Protein AF-A0A3B0JAK3-F1 (afdb_monomer_lite)

Foldseek 3Di:
DDDDDDPDPDPPPPPVVPPPPPPPPVDDDPVVVVVVCVVCVVVVVVVVVVVVVVVVVVVVPDDDDDDDDDDDDQDDCVRCVVVVVVCVVVVVVVNDDPDDSVNVSVVVVVCVPDPVNVVVVLVPDPVNVVVVVVVVVVVVVVVD

Sequence (144 aa):
MTNRPLLNTTTELDPSFYSANTKQDDEIDLFELISILYQSKLLIAIFVAVLSATAFCWSLFLPEKWASKAMIVQPTAQETFKLNEFLSQLRVMDVETNIDAEQVYVKFLDAYRSQLLQENFLKSSDYFQQLVKSTESLSLEREQ

pLDDT: mean 75.83, std 13.39, range [40.72, 96.69]

Radius of gyration: 39.58 Å; chains: 1; bounding box: 105×62×86 Å

Structure (mmCIF, N/CA/C/O backbone):
data_AF-A0A3B0JAK3-F1
#
_entry.id   AF-A0A3B0JAK3-F1
#
loop_
_atom_site.group_PDB
_atom_site.id
_atom_site.type_symbol
_atom_site.label_atom_id
_atom_site.label_alt_id
_atom_site.label_comp_id
_atom_site.label_asym_id
_atom_site.label_entity_id
_atom_site.label_seq_id
_atom_site.pdbx_PDB_ins_code
_atom_site.Cartn_x
_atom_site.Cartn_y
_atom_site.Cartn_z
_atom_site.occupancy
_atom_site.B_iso_or_equiv
_atom_site.auth_seq_id
_atom_site.auth_comp_id
_atom_site.auth_asym_id
_atom_site.auth_atom_id
_atom_site.pdbx_PDB_model_num
ATOM 1 N N . MET A 1 1 ? -79.410 -0.191 46.696 1.00 40.72 1 MET A N 1
ATOM 2 C CA . MET A 1 1 ? -79.028 -0.716 45.365 1.00 40.72 1 MET A CA 1
ATOM 3 C C . MET A 1 1 ? -79.515 0.314 44.355 1.00 40.72 1 MET A C 1
ATOM 5 O O . MET A 1 1 ? -80.707 0.540 44.324 1.00 40.72 1 MET A O 1
ATOM 9 N N . THR A 1 2 ? -78.734 1.086 43.610 1.00 47.25 2 THR A N 1
ATOM 10 C CA . THR A 1 2 ? -77.312 1.060 43.268 1.00 47.25 2 THR A CA 1
ATOM 11 C C . THR A 1 2 ? -77.000 2.477 42.776 1.00 47.25 2 THR A C 1
ATOM 13 O O . THR A 1 2 ? -77.698 2.976 41.898 1.00 47.25 2 THR A O 1
ATOM 16 N N . ASN A 1 3 ? -75.997 3.136 43.356 1.00 49.72 3 ASN A N 1
ATOM 17 C CA . ASN A 1 3 ? -75.505 4.424 42.871 1.00 49.72 3 ASN A CA 1
ATOM 18 C C . ASN A 1 3 ? -74.848 4.214 41.499 1.00 49.72 3 ASN A C 1
ATOM 20 O O . ASN A 1 3 ? -73.956 3.375 41.373 1.00 49.72 3 ASN A O 1
ATOM 24 N N . ARG A 1 4 ? -75.268 4.970 40.484 1.00 58.00 4 ARG A N 1
ATOM 25 C CA . ARG A 1 4 ? -74.512 5.138 39.238 1.00 58.00 4 ARG A CA 1
ATOM 26 C C . ARG A 1 4 ? -74.291 6.634 39.028 1.00 58.00 4 ARG A C 1
ATOM 28 O O . ARG A 1 4 ? -75.282 7.351 38.903 1.00 58.00 4 ARG A O 1
ATOM 35 N N . PRO A 1 5 ? -73.041 7.120 39.038 1.00 57.91 5 PRO A N 1
ATOM 36 C CA . PRO A 1 5 ? -72.773 8.519 38.761 1.00 57.91 5 PRO A CA 1
ATOM 37 C C . PRO A 1 5 ? -73.059 8.796 37.283 1.00 57.91 5 PRO A C 1
ATOM 39 O O . PRO A 1 5 ? -72.602 8.073 36.397 1.00 57.91 5 PRO A O 1
ATOM 42 N N . LEU A 1 6 ? -73.855 9.833 37.038 1.00 50.06 6 LEU A N 1
ATOM 43 C CA . LEU A 1 6 ? -74.052 10.410 35.718 1.00 50.06 6 LEU A CA 1
ATOM 44 C C . LEU A 1 6 ? -72.737 11.088 35.322 1.00 50.06 6 LEU A C 1
ATOM 46 O O . LEU A 1 6 ? -72.316 12.033 35.983 1.00 50.06 6 LEU A O 1
ATOM 50 N N . LEU A 1 7 ? -72.078 10.590 34.273 1.00 55.75 7 LEU A N 1
ATOM 51 C CA . LEU A 1 7 ? -70.969 11.302 33.643 1.00 55.75 7 LEU A CA 1
ATOM 52 C C . LEU A 1 7 ? -71.571 12.526 32.943 1.00 55.75 7 LEU A C 1
ATOM 54 O O . LEU A 1 7 ? -72.221 12.389 31.905 1.00 55.75 7 LEU A O 1
ATOM 58 N N . ASN A 1 8 ? -71.420 13.709 33.535 1.00 52.91 8 ASN A N 1
ATOM 59 C CA . ASN A 1 8 ? -71.754 14.951 32.860 1.00 52.91 8 ASN A CA 1
ATOM 60 C C . ASN A 1 8 ? -70.633 15.294 31.869 1.00 52.91 8 ASN A C 1
ATOM 62 O O . ASN A 1 8 ? -69.455 15.406 32.192 1.00 52.91 8 ASN A O 1
ATOM 66 N N . THR A 1 9 ? -71.027 15.422 30.613 1.00 55.69 9 THR A N 1
ATOM 67 C CA . THR A 1 9 ? -70.230 15.968 29.522 1.00 55.69 9 THR A CA 1
ATOM 68 C C . THR A 1 9 ? -69.937 17.440 29.786 1.00 55.69 9 THR A C 1
ATOM 70 O O . THR A 1 9 ? -70.817 18.252 29.536 1.00 55.69 9 THR A O 1
ATOM 73 N N . THR A 1 10 ? -68.736 17.737 30.287 1.00 54.62 10 THR A N 1
ATOM 74 C CA . THR A 1 10 ? -67.917 18.930 29.997 1.00 54.62 10 THR A CA 1
ATOM 75 C C . THR A 1 10 ? -66.518 18.642 30.552 1.00 54.62 10 THR A C 1
ATOM 77 O O . THR A 1 10 ? -66.172 19.043 31.658 1.00 54.62 10 THR A O 1
ATOM 80 N N . THR A 1 11 ? -65.706 17.887 29.813 1.00 53.69 11 THR A N 1
ATOM 81 C CA . THR A 1 11 ? -64.255 17.919 30.023 1.00 53.69 11 THR A CA 1
ATOM 82 C C . THR A 1 11 ? -63.756 19.111 29.224 1.00 53.69 11 THR A C 1
ATOM 84 O O . THR A 1 11 ? -63.367 18.973 28.067 1.00 53.69 11 THR A O 1
ATOM 87 N N . GLU A 1 12 ? -63.868 20.306 29.809 1.00 53.22 12 GLU A N 1
ATOM 88 C CA . GLU A 1 12 ? -63.036 21.421 29.374 1.00 53.22 12 GLU A CA 1
ATOM 89 C C . GLU A 1 12 ? -61.589 20.959 29.541 1.00 53.22 12 GLU A C 1
ATOM 91 O O . GLU A 1 12 ? -61.110 20.746 30.655 1.00 53.22 12 GLU A O 1
ATOM 96 N N . LEU A 1 13 ? -60.923 20.697 28.414 1.00 59.69 13 LEU A N 1
ATOM 97 C CA . LEU A 1 13 ? -59.477 20.578 28.398 1.00 59.69 13 LEU A CA 1
ATOM 98 C C . LEU A 1 13 ? -58.942 21.944 28.802 1.00 59.69 13 LEU A C 1
ATOM 100 O O . LEU A 1 13 ? -59.012 22.887 28.018 1.00 59.69 13 LEU A O 1
ATOM 104 N N . ASP A 1 14 ? -58.453 22.030 30.031 1.00 54.31 14 ASP A N 1
ATOM 105 C CA . ASP A 1 14 ? -57.791 23.211 30.555 1.00 54.31 14 ASP A CA 1
ATOM 106 C C . ASP A 1 14 ? -56.603 23.567 29.631 1.00 54.31 14 ASP A C 1
ATOM 108 O O . ASP A 1 14 ? -55.629 22.805 29.551 1.00 54.31 14 ASP A O 1
ATOM 112 N N . PRO A 1 15 ? -56.668 24.685 28.881 1.00 55.66 15 PRO A N 1
ATOM 113 C CA . PRO A 1 15 ? -55.632 25.061 27.923 1.00 55.66 15 PRO A CA 1
ATOM 114 C C . PRO A 1 15 ? -54.336 25.509 28.617 1.00 55.66 15 PRO A C 1
ATOM 116 O O . PRO A 1 15 ? -53.328 25.744 27.946 1.00 55.66 15 PRO A O 1
ATOM 119 N N . SER A 1 16 ? -54.320 25.596 29.953 1.00 55.88 16 SER A N 1
ATOM 120 C CA . SER A 1 16 ? -53.130 25.962 30.725 1.00 55.88 16 SER A CA 1
ATOM 121 C C . SER A 1 16 ? -52.007 24.920 30.666 1.00 55.88 16 SER A C 1
ATOM 123 O O . SER A 1 16 ? -50.851 25.277 30.889 1.00 55.88 16 SER A O 1
ATOM 125 N N . PHE A 1 17 ? -52.290 23.672 30.270 1.00 52.16 17 PHE A N 1
ATOM 126 C CA . PHE A 1 17 ? -51.256 22.635 30.147 1.00 52.16 17 PHE A CA 1
ATOM 127 C C . PHE A 1 17 ? -50.284 22.837 28.970 1.00 52.16 17 PHE A C 1
ATOM 129 O O . PHE A 1 17 ? -49.209 22.241 28.985 1.00 52.16 17 PHE A O 1
ATOM 136 N N . TYR A 1 18 ? -50.605 23.692 27.987 1.00 52.19 18 TYR A N 1
ATOM 137 C CA . TYR A 1 18 ? -49.680 24.048 26.893 1.00 52.19 18 TYR A CA 1
ATOM 138 C C . TYR A 1 18 ? -49.039 25.428 27.040 1.00 52.19 18 TYR A C 1
ATOM 140 O O . TYR A 1 18 ? -48.188 25.791 26.230 1.00 52.19 18 TYR A O 1
ATOM 148 N N . SER A 1 19 ? -49.363 26.179 28.094 1.00 47.09 19 SER A N 1
ATOM 149 C CA . SER A 1 19 ? -48.634 27.405 28.413 1.00 47.09 19 SER A CA 1
ATOM 150 C C . SER A 1 19 ? -47.364 27.064 29.195 1.00 47.09 19 SER A C 1
ATOM 152 O O . SER A 1 19 ? -47.166 27.503 30.331 1.00 47.09 19 SER A O 1
ATOM 154 N N . ALA A 1 20 ? -46.466 26.303 28.561 1.00 51.38 20 ALA A N 1
ATOM 155 C CA . ALA A 1 20 ? -45.053 26.469 28.852 1.00 51.38 20 ALA A CA 1
ATOM 156 C C . ALA A 1 20 ? -44.773 27.963 28.667 1.00 51.38 20 ALA A C 1
ATOM 158 O O . ALA A 1 20 ? -45.090 28.524 2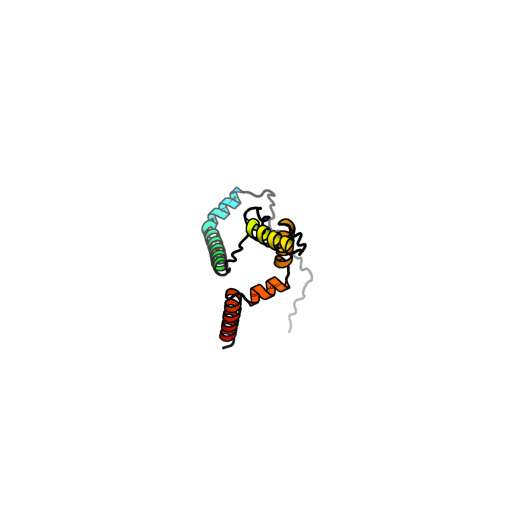7.622 1.00 51.38 20 ALA A O 1
ATOM 159 N N . ASN A 1 21 ? -44.286 28.618 29.720 1.00 52.44 21 ASN A N 1
ATOM 160 C CA . ASN A 1 21 ? -43.857 30.008 29.689 1.00 52.44 21 ASN A CA 1
ATOM 161 C C . ASN A 1 21 ? -42.753 30.147 28.630 1.00 52.44 21 ASN A C 1
ATOM 163 O O . ASN A 1 21 ? -41.568 30.074 28.936 1.00 52.44 21 ASN A O 1
ATOM 167 N N . THR A 1 22 ? -43.134 30.336 27.374 1.00 54.88 22 THR A N 1
ATOM 168 C CA . THR A 1 22 ? -42.244 30.777 26.314 1.00 54.88 22 THR A CA 1
ATOM 169 C C . THR A 1 22 ? -42.222 32.295 26.383 1.00 54.88 22 THR A C 1
ATOM 171 O O . THR A 1 22 ? -42.768 32.990 25.528 1.00 54.88 22 THR A O 1
ATOM 174 N N . LYS A 1 23 ? -41.595 32.827 27.439 1.00 53.78 23 LYS A N 1
ATOM 175 C CA . LYS A 1 23 ? -40.896 34.100 27.280 1.00 53.78 23 LYS A CA 1
ATOM 176 C C . LYS A 1 23 ? -39.719 33.793 26.363 1.00 53.78 23 LYS A C 1
ATOM 178 O O . LYS A 1 23 ? -38.671 33.348 26.811 1.00 53.78 23 LYS A O 1
ATOM 183 N N . GLN A 1 24 ? -39.981 33.889 25.066 1.00 59.00 24 GLN A N 1
ATOM 184 C CA . GLN A 1 24 ? -38.952 33.925 24.044 1.00 59.00 24 GLN A CA 1
ATOM 185 C C . GLN A 1 24 ? -38.285 35.291 24.157 1.00 59.00 24 GLN A C 1
ATOM 187 O O . GLN A 1 24 ? -38.708 36.253 23.520 1.00 59.00 24 GLN A O 1
ATOM 192 N N . ASP A 1 25 ? -37.273 35.367 25.013 1.00 59.66 25 ASP A N 1
ATOM 193 C CA . ASP A 1 25 ? -36.144 36.238 24.737 1.00 59.66 25 ASP A CA 1
ATOM 194 C C . ASP A 1 25 ? -35.440 35.588 23.535 1.00 59.66 25 ASP A C 1
ATOM 196 O O . ASP A 1 25 ? -34.787 34.555 23.650 1.00 59.66 25 ASP A O 1
ATOM 200 N N . ASP A 1 26 ? -35.718 36.115 22.341 1.00 65.50 26 ASP A N 1
ATOM 201 C CA . ASP A 1 26 ? -35.329 35.569 21.027 1.00 65.50 26 ASP A CA 1
ATOM 202 C C . ASP A 1 26 ? -33.819 35.742 20.730 1.00 65.50 26 ASP A C 1
ATOM 204 O O . ASP A 1 26 ? -33.360 35.598 19.597 1.00 65.50 26 ASP A O 1
ATOM 208 N N . GLU A 1 27 ? -33.030 36.063 21.758 1.00 75.31 27 GLU A N 1
ATOM 209 C CA . GLU A 1 27 ? -31.583 36.228 21.705 1.00 75.31 27 GLU A CA 1
ATOM 210 C C . GLU A 1 27 ? -30.916 35.148 22.566 1.00 75.31 27 GLU A C 1
ATOM 212 O O . GLU A 1 27 ? -31.221 34.970 23.743 1.00 75.31 27 GLU A O 1
ATOM 217 N N . ILE A 1 28 ? -29.983 34.404 21.970 1.00 74.25 28 ILE A N 1
ATOM 218 C CA . ILE A 1 28 ? -29.144 33.445 22.696 1.00 74.25 28 ILE A CA 1
ATOM 219 C C . ILE A 1 28 ? -28.149 34.225 23.566 1.00 74.25 28 ILE A C 1
ATOM 221 O O . ILE A 1 28 ? -27.229 34.859 23.042 1.00 74.25 28 ILE A O 1
ATOM 225 N N . ASP A 1 29 ? -28.296 34.145 24.891 1.00 81.50 29 ASP A N 1
ATOM 226 C CA . ASP A 1 29 ? -27.314 34.690 25.832 1.00 81.50 29 ASP A CA 1
ATOM 227 C C . ASP A 1 29 ? -26.081 33.769 25.916 1.00 81.50 29 ASP A C 1
ATOM 229 O O . ASP A 1 29 ? -26.089 32.671 26.485 1.00 81.50 29 ASP A O 1
ATOM 233 N N . LEU A 1 30 ? -24.980 34.230 25.318 1.00 85.25 30 LEU A N 1
ATOM 234 C CA . LEU A 1 30 ? -23.708 33.508 25.291 1.00 85.25 30 LEU A CA 1
ATOM 235 C C . LEU A 1 30 ? -23.080 33.372 26.684 1.00 85.25 30 LEU A C 1
ATOM 237 O O . LEU A 1 30 ? -22.368 32.399 26.942 1.00 85.25 30 LEU A O 1
ATOM 241 N N . PHE A 1 31 ? -23.315 34.328 27.583 1.00 84.44 31 PHE A N 1
ATOM 242 C CA . PHE A 1 31 ? -22.726 34.315 28.920 1.00 84.44 31 PHE A CA 1
ATOM 243 C C . PHE A 1 31 ? -23.415 33.288 29.818 1.00 84.44 31 PHE A C 1
ATOM 245 O O . PHE A 1 31 ? -22.740 32.574 30.568 1.00 84.44 31 PHE A O 1
ATOM 252 N N . GLU A 1 32 ? -24.736 33.161 29.691 1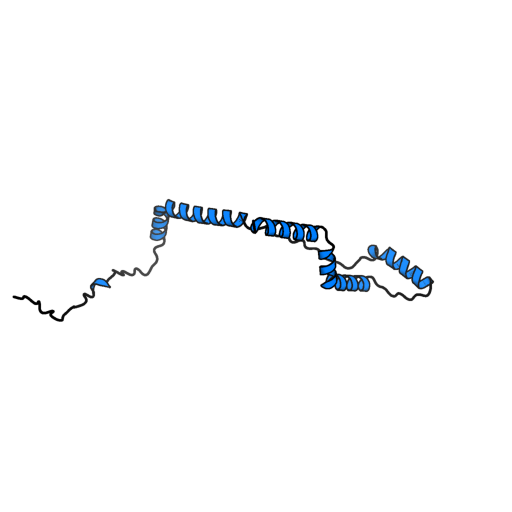.00 83.50 32 GLU A N 1
ATOM 253 C CA . GLU A 1 32 ? -25.508 32.114 30.358 1.00 83.50 32 GLU A CA 1
ATOM 254 C C . GLU A 1 32 ? -25.034 30.722 29.917 1.00 83.50 32 GLU A C 1
ATOM 256 O O . GLU A 1 32 ? -24.723 29.871 30.755 1.00 83.50 32 GLU A O 1
ATOM 261 N N . LEU A 1 33 ? -24.851 30.518 28.609 1.00 81.81 33 LEU A N 1
ATOM 262 C CA . LEU A 1 33 ? -24.339 29.258 28.071 1.00 81.81 33 LEU A CA 1
ATOM 263 C C . LEU A 1 33 ? -22.937 28.918 28.607 1.00 81.81 33 LEU A C 1
ATOM 265 O O . LEU A 1 33 ? -22.688 27.779 29.011 1.00 81.81 33 LEU A O 1
ATOM 269 N N . ILE A 1 34 ? -22.020 29.891 28.650 1.00 83.19 34 ILE A N 1
ATOM 270 C CA . ILE A 1 34 ? -20.667 29.699 29.202 1.00 83.19 34 ILE A CA 1
ATOM 271 C C . ILE A 1 34 ? -20.727 29.374 30.701 1.00 83.19 34 ILE A C 1
ATOM 273 O O . ILE A 1 34 ? -19.969 28.522 31.172 1.00 83.19 34 ILE A O 1
ATOM 277 N N . SER A 1 35 ? -21.635 30.002 31.450 1.00 81.81 35 SER A N 1
ATOM 278 C CA . SER A 1 35 ? -21.838 29.721 32.875 1.00 81.81 35 SER A CA 1
ATOM 279 C C . SER A 1 35 ? -22.315 28.280 33.101 1.00 81.81 35 SER A C 1
ATOM 281 O O . SER A 1 35 ? -21.741 27.553 33.918 1.00 81.81 35 SER A O 1
ATOM 283 N N . ILE A 1 36 ? -23.280 27.816 32.299 1.00 82.50 36 ILE A N 1
ATOM 284 C CA . ILE A 1 36 ? -23.781 26.431 32.318 1.00 82.50 36 ILE A CA 1
ATOM 285 C C . ILE A 1 36 ? -22.667 25.443 31.937 1.00 82.50 36 ILE A C 1
ATOM 287 O O . ILE A 1 36 ? -22.499 24.400 32.583 1.00 82.50 36 ILE A O 1
ATOM 291 N N . LEU A 1 37 ? -21.857 25.775 30.929 1.00 82.62 37 LEU A N 1
ATOM 292 C CA . LEU A 1 37 ? -20.702 24.977 30.513 1.00 82.62 37 LEU A CA 1
ATOM 293 C C . LEU A 1 37 ? -19.659 24.870 31.639 1.00 82.62 37 LEU A C 1
ATOM 295 O O . LEU A 1 37 ? -19.125 23.793 31.909 1.00 82.62 37 LEU A O 1
ATOM 299 N N . TYR A 1 38 ? -19.396 25.968 32.350 1.00 83.25 38 TYR A N 1
ATOM 300 C CA . TYR A 1 38 ? -18.447 25.993 33.462 1.00 83.25 38 TYR A CA 1
ATOM 301 C C . TYR A 1 38 ? -18.960 25.222 34.688 1.00 83.25 38 TYR A C 1
ATOM 303 O O . TYR A 1 38 ? -18.197 24.501 35.340 1.00 83.25 38 TYR A O 1
ATOM 311 N N . GLN A 1 39 ? -20.259 25.315 34.980 1.00 84.81 39 GLN A N 1
ATOM 312 C CA . GLN A 1 39 ? -20.906 24.564 36.057 1.00 84.81 39 GLN A CA 1
ATOM 313 C C . GLN A 1 39 ? -20.891 23.050 35.788 1.00 84.81 39 GLN A C 1
ATOM 315 O O . GLN A 1 39 ? -20.690 22.255 36.707 1.00 84.81 39 GLN A O 1
ATOM 320 N N . SER A 1 40 ? -21.032 22.646 34.523 1.00 85.00 40 SER A N 1
ATOM 321 C CA . SER A 1 40 ? -21.046 21.244 34.082 1.00 85.00 40 SER A CA 1
ATOM 322 C C . SER A 1 40 ? -19.681 20.710 33.615 1.00 85.00 40 SER A C 1
ATOM 324 O O . SER A 1 40 ? -19.608 19.626 33.030 1.00 85.00 40 SER A O 1
ATOM 326 N N . LYS A 1 41 ? -18.575 21.400 33.939 1.00 86.75 41 LYS A N 1
ATOM 327 C CA . LYS A 1 41 ? -17.201 21.054 33.512 1.00 86.75 41 LYS A CA 1
ATOM 328 C C . LYS A 1 41 ? -16.799 19.591 33.726 1.00 86.75 41 LYS A C 1
ATOM 330 O O . LYS A 1 41 ? -16.048 19.041 32.929 1.00 86.75 41 LYS A O 1
ATOM 335 N N . LEU A 1 42 ? -17.299 18.952 34.786 1.00 84.88 42 LEU A N 1
ATOM 336 C CA . LEU A 1 42 ? -17.008 17.550 35.102 1.00 84.88 42 LEU A CA 1
ATOM 337 C C . LEU A 1 42 ? -17.739 16.602 34.136 1.00 84.88 42 LEU A C 1
ATOM 339 O O . LEU A 1 42 ? -17.131 15.673 33.615 1.00 84.88 42 LEU A O 1
ATOM 343 N N . LEU A 1 43 ? -19.012 16.874 33.832 1.00 87.94 43 LEU A N 1
ATOM 344 C CA . LEU A 1 43 ? -19.799 16.097 32.869 1.00 87.94 43 LEU A CA 1
ATOM 345 C C . LEU A 1 43 ? -19.156 16.177 31.479 1.00 87.94 43 LEU A C 1
ATOM 347 O O . LEU A 1 43 ? -18.925 15.151 30.842 1.00 87.94 43 LEU A O 1
ATOM 351 N N . ILE A 1 44 ? -18.774 17.385 31.057 1.00 89.19 44 ILE A N 1
ATOM 352 C CA . ILE A 1 44 ? -18.078 17.612 29.785 1.00 89.19 44 ILE A CA 1
ATOM 353 C C . ILE A 1 44 ? -16.738 16.869 29.768 1.00 89.19 44 ILE A C 1
ATOM 355 O O . ILE A 1 44 ? -16.441 16.176 28.798 1.00 89.19 44 ILE A O 1
ATOM 359 N N . ALA A 1 45 ? -15.954 16.947 30.848 1.00 90.81 45 ALA A N 1
ATOM 360 C CA . ALA A 1 45 ? -14.684 16.233 30.952 1.00 90.81 45 ALA A CA 1
ATOM 361 C C . ALA A 1 45 ? -14.860 14.709 30.841 1.00 90.81 45 ALA A C 1
ATOM 363 O O . ALA A 1 45 ? -14.096 14.065 30.125 1.00 90.81 45 ALA A O 1
ATOM 364 N N . ILE A 1 46 ? -15.881 14.134 31.486 1.00 93.50 46 ILE A N 1
ATOM 365 C CA . ILE A 1 46 ? -16.195 12.702 31.372 1.00 93.50 46 ILE A CA 1
ATOM 366 C C . ILE A 1 46 ? -16.593 12.352 29.940 1.00 93.50 46 ILE A C 1
ATOM 368 O O . ILE A 1 46 ? -16.081 11.381 29.390 1.00 93.50 46 ILE A O 1
ATOM 372 N N . PHE A 1 47 ? -17.478 13.131 29.320 1.00 94.19 47 PHE A N 1
ATOM 373 C CA . PHE A 1 47 ? -17.939 12.850 27.963 1.00 94.19 47 PHE A CA 1
ATOM 374 C C . PHE A 1 47 ? -16.784 12.886 26.954 1.00 94.19 47 PHE A C 1
ATOM 376 O O . PHE A 1 47 ? -16.623 11.961 26.157 1.00 94.19 47 PHE A O 1
ATOM 383 N N . VAL A 1 48 ? -15.924 13.905 27.044 1.00 94.62 48 VAL A N 1
ATOM 384 C CA . VAL A 1 48 ? -14.710 14.015 26.222 1.00 94.62 48 VAL A CA 1
ATOM 385 C C . VAL A 1 48 ? -13.757 12.849 26.495 1.00 94.62 48 VAL A C 1
ATOM 387 O O . VAL A 1 48 ? -13.215 12.278 25.549 1.00 94.62 48 VAL A O 1
ATOM 390 N N . ALA A 1 49 ? -13.581 12.450 27.758 1.00 94.69 49 ALA A N 1
ATOM 391 C CA . ALA A 1 49 ? -12.741 11.311 28.117 1.00 94.69 49 ALA A CA 1
ATOM 392 C C . ALA A 1 49 ? -13.269 9.993 27.530 1.00 94.69 49 ALA A C 1
ATOM 394 O O . ALA A 1 49 ? -12.486 9.222 26.982 1.00 94.69 49 ALA A O 1
ATOM 395 N N . VAL A 1 50 ? -14.582 9.751 27.578 1.00 96.69 50 VAL A N 1
ATOM 396 C CA . VAL A 1 50 ? -15.210 8.554 26.995 1.00 96.69 50 VAL A CA 1
ATOM 397 C C . VAL A 1 50 ? -15.072 8.547 25.474 1.00 96.69 50 VAL A C 1
ATOM 399 O O . VAL A 1 50 ? -14.713 7.519 24.896 1.00 96.69 50 VAL A O 1
ATOM 402 N N . LEU A 1 51 ? -15.303 9.686 24.818 1.00 95.94 51 LEU A N 1
ATOM 403 C CA . LEU A 1 51 ? -15.183 9.798 23.364 1.00 95.94 51 LEU A CA 1
ATOM 404 C C . LEU A 1 51 ? -13.734 9.578 22.906 1.00 95.94 51 LEU A C 1
ATOM 406 O O . 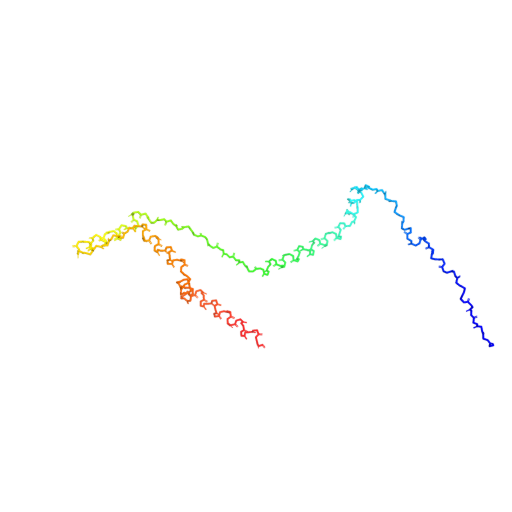LEU A 1 51 ? -13.487 8.817 21.973 1.00 95.94 51 LEU A O 1
ATOM 410 N N . SER A 1 52 ? -12.780 10.194 23.606 1.00 95.31 52 SER A N 1
ATOM 411 C CA . SER A 1 52 ? -11.345 10.029 23.366 1.00 95.31 52 SER A CA 1
ATOM 412 C C . SER A 1 52 ? -10.893 8.590 23.611 1.00 95.31 52 SER A C 1
ATOM 414 O O . SER A 1 52 ? -10.224 8.010 22.761 1.00 95.31 52 SER A O 1
ATOM 416 N N . ALA A 1 53 ? -11.324 7.964 24.712 1.00 95.25 53 ALA A N 1
ATOM 417 C CA . ALA A 1 53 ? -11.029 6.561 24.995 1.00 95.25 53 ALA A CA 1
ATOM 418 C C . ALA A 1 53 ? -11.591 5.634 23.909 1.00 95.25 53 ALA A C 1
ATOM 420 O O . ALA A 1 53 ? -10.907 4.717 23.463 1.00 95.25 53 ALA A O 1
ATOM 421 N N . THR A 1 54 ? -12.807 5.906 23.431 1.00 94.25 54 THR A N 1
ATOM 422 C CA . THR A 1 54 ? -13.426 5.133 22.346 1.00 94.25 54 THR A CA 1
ATOM 423 C C . THR A 1 54 ? -12.650 5.298 21.043 1.00 94.25 54 THR A C 1
ATOM 425 O O . THR A 1 54 ? -12.334 4.301 20.399 1.00 94.25 54 THR A O 1
ATOM 428 N N . ALA A 1 55 ? -12.284 6.528 20.673 1.00 92.19 55 ALA A N 1
ATOM 429 C CA . ALA A 1 55 ? -11.485 6.808 19.481 1.00 92.19 55 ALA A CA 1
ATOM 430 C C . ALA A 1 55 ? -10.085 6.181 19.563 1.00 92.19 55 ALA A C 1
ATOM 432 O O . ALA A 1 55 ? -9.600 5.628 18.578 1.00 92.19 55 ALA A O 1
ATOM 433 N N . PHE A 1 56 ? -9.460 6.217 20.740 1.00 92.62 56 PHE A N 1
ATOM 434 C CA . PHE A 1 56 ? -8.165 5.597 20.987 1.00 92.62 56 PHE A CA 1
ATOM 435 C C . PHE A 1 56 ? -8.240 4.076 20.851 1.00 92.62 56 PHE A C 1
ATOM 437 O O . PHE A 1 56 ? -7.462 3.496 20.098 1.00 92.62 56 PHE A O 1
ATOM 444 N N . CYS A 1 57 ? -9.225 3.439 21.492 1.00 91.19 57 CYS A N 1
ATOM 445 C CA . CYS A 1 57 ? -9.495 2.017 21.302 1.00 91.19 57 CYS A CA 1
ATOM 446 C C . CYS A 1 57 ? -9.703 1.702 19.820 1.00 91.19 57 CYS A C 1
ATOM 448 O O . CYS A 1 57 ? -9.051 0.805 19.298 1.00 91.19 57 CYS A O 1
ATOM 450 N N . TRP A 1 58 ? -10.541 2.472 19.120 1.00 89.12 58 TRP A N 1
ATOM 451 C CA . TRP A 1 58 ? -10.810 2.268 17.697 1.00 89.12 58 TRP A CA 1
ATOM 452 C C . TRP A 1 58 ? -9.548 2.391 16.839 1.00 89.12 58 TRP A C 1
ATOM 454 O O . TRP A 1 58 ? -9.335 1.572 15.950 1.00 89.12 58 TRP A O 1
ATOM 464 N N . SER A 1 59 ? -8.676 3.359 17.134 1.00 87.88 59 SER A N 1
ATOM 465 C CA . SER A 1 59 ? -7.408 3.558 16.426 1.00 87.88 59 SER A CA 1
ATOM 466 C C . SER A 1 59 ? -6.472 2.355 16.535 1.00 87.88 59 SER A C 1
ATOM 468 O O . SER A 1 59 ? -5.734 2.094 15.590 1.00 87.88 59 SER A O 1
ATOM 470 N N . LEU A 1 60 ? -6.503 1.619 17.650 1.00 81.81 60 LEU A N 1
ATOM 471 C CA . LEU A 1 60 ? -5.684 0.416 17.831 1.00 81.81 60 LEU A CA 1
ATOM 472 C C . LEU A 1 60 ? -6.207 -0.791 17.037 1.00 81.81 60 LEU A C 1
ATOM 474 O O . LEU A 1 60 ? -5.443 -1.709 16.757 1.00 81.81 60 LEU A O 1
ATOM 478 N N . PHE A 1 61 ? -7.488 -0.801 16.656 1.00 81.44 61 PHE A N 1
ATOM 479 C CA . PHE A 1 61 ? -8.063 -1.872 15.836 1.00 81.44 61 PHE A CA 1
ATOM 480 C C . PHE A 1 61 ? -7.799 -1.700 14.335 1.00 81.44 61 PHE A C 1
ATOM 482 O O . PHE A 1 61 ? -8.028 -2.641 13.573 1.00 81.44 61 PHE A O 1
ATOM 489 N N . LEU A 1 62 ? -7.345 -0.527 13.878 1.00 78.94 62 LEU A N 1
ATOM 490 C CA . LEU A 1 62 ? -7.095 -0.297 12.457 1.00 78.94 62 LEU A CA 1
ATOM 491 C C . LEU A 1 62 ? -5.749 -0.915 12.044 1.00 78.94 62 LEU A C 1
ATOM 493 O O . LEU A 1 62 ? -4.709 -0.486 12.540 1.00 78.94 62 LEU A O 1
ATOM 497 N N . PRO A 1 63 ? -5.728 -1.871 11.096 1.00 73.69 63 PRO A N 1
ATOM 498 C CA . PRO A 1 63 ? -4.474 -2.354 10.541 1.00 73.69 63 PRO A CA 1
ATOM 499 C C . PRO A 1 63 ? -3.817 -1.245 9.712 1.00 73.69 63 PRO A C 1
ATOM 501 O O . PRO A 1 63 ? -4.451 -0.651 8.833 1.00 73.69 63 PRO A O 1
ATOM 504 N N . GLU A 1 64 ? -2.540 -0.977 9.975 1.00 73.31 64 GLU A N 1
ATOM 505 C CA . GLU A 1 64 ? -1.758 0.007 9.228 1.00 73.31 64 GLU A CA 1
ATOM 506 C C . GLU A 1 64 ? -1.625 -0.418 7.760 1.00 73.31 64 GLU A C 1
ATOM 508 O O . GLU A 1 64 ? -1.093 -1.483 7.437 1.00 73.31 64 GLU A O 1
ATOM 513 N N . LYS A 1 65 ? -2.117 0.423 6.845 1.00 75.25 65 LYS A N 1
ATOM 514 C CA . LYS A 1 65 ? -1.990 0.209 5.400 1.00 75.25 65 LYS A CA 1
ATOM 515 C C . LYS A 1 65 ? -0.859 1.077 4.866 1.00 75.25 65 LYS A C 1
ATOM 517 O O . LYS A 1 65 ? -1.015 2.286 4.725 1.00 75.25 65 LYS A O 1
ATOM 522 N N . TRP A 1 66 ? 0.264 0.451 4.538 1.00 79.38 66 TRP A N 1
ATOM 523 C CA . TRP A 1 66 ? 1.406 1.118 3.918 1.00 79.38 66 TRP A CA 1
ATOM 524 C C . TRP A 1 66 ? 1.273 1.075 2.393 1.00 79.38 66 TRP A C 1
ATOM 526 O O . TRP A 1 66 ? 1.109 0.004 1.810 1.00 79.38 66 TRP A O 1
ATOM 536 N N . ALA A 1 67 ? 1.346 2.235 1.738 1.00 78.81 67 ALA A N 1
ATOM 537 C CA . ALA A 1 67 ? 1.344 2.341 0.281 1.00 78.81 67 ALA A CA 1
ATOM 538 C C . ALA A 1 67 ? 2.704 2.856 -0.205 1.00 78.81 67 ALA A C 1
ATOM 540 O O . ALA A 1 67 ? 3.125 3.951 0.163 1.00 78.81 67 ALA A O 1
ATOM 541 N N . SER A 1 68 ? 3.384 2.075 -1.047 1.00 85.62 68 SER A N 1
ATOM 542 C CA . SER A 1 68 ? 4.622 2.498 -1.709 1.00 85.62 68 SER A CA 1
ATOM 543 C C . SER A 1 68 ? 4.306 3.101 -3.076 1.00 85.62 68 SER A C 1
ATOM 545 O O . SER A 1 68 ? 3.516 2.539 -3.838 1.00 85.62 68 SER A O 1
ATOM 547 N N . LYS A 1 69 ? 4.914 4.248 -3.398 1.00 79.12 69 LYS A N 1
ATOM 548 C CA . LYS A 1 69 ? 4.763 4.923 -4.692 1.00 79.12 69 LYS A CA 1
ATOM 549 C C . LYS A 1 69 ? 6.117 5.008 -5.386 1.00 79.12 69 LYS A C 1
ATOM 551 O O . LYS A 1 69 ? 7.061 5.559 -4.831 1.00 79.12 69 LYS A O 1
ATOM 556 N N . ALA A 1 70 ? 6.176 4.523 -6.622 1.00 84.12 70 ALA A N 1
ATOM 557 C CA . ALA A 1 70 ? 7.334 4.648 -7.499 1.00 84.12 70 ALA A CA 1
ATOM 558 C C . ALA A 1 70 ? 6.958 5.440 -8.761 1.00 84.12 70 ALA A C 1
ATOM 560 O O . ALA A 1 70 ? 5.824 5.358 -9.237 1.00 84.12 70 ALA A O 1
ATOM 561 N N . MET A 1 71 ? 7.905 6.214 -9.295 1.00 77.06 71 MET A N 1
ATOM 562 C CA . MET A 1 71 ? 7.759 6.931 -10.563 1.00 77.06 71 MET A CA 1
ATOM 563 C C . MET A 1 71 ? 8.651 6.269 -11.611 1.00 77.06 71 MET A C 1
ATOM 565 O O . MET A 1 71 ? 9.857 6.160 -11.413 1.00 77.06 71 MET A O 1
ATOM 569 N N . ILE A 1 72 ? 8.050 5.816 -12.712 1.00 80.62 72 ILE A N 1
ATOM 570 C CA . ILE A 1 72 ? 8.759 5.120 -13.789 1.00 80.62 72 ILE A CA 1
ATOM 571 C C . ILE A 1 72 ? 9.087 6.148 -14.876 1.00 80.62 72 ILE A C 1
ATOM 573 O O . ILE A 1 72 ? 8.185 6.657 -15.547 1.00 80.62 72 ILE A O 1
ATOM 577 N N . VAL A 1 73 ? 10.371 6.452 -15.043 1.00 82.62 73 VAL A N 1
ATOM 578 C CA . VAL A 1 73 ? 10.886 7.357 -16.081 1.00 82.62 73 VAL A CA 1
ATOM 579 C C . VAL A 1 73 ? 11.433 6.567 -17.269 1.00 82.62 73 VAL A C 1
ATOM 581 O O . VAL A 1 73 ? 11.705 5.373 -17.150 1.00 82.62 73 VAL A O 1
ATOM 584 N N . GLN A 1 74 ? 11.557 7.223 -18.424 1.00 79.06 74 GLN A N 1
ATOM 585 C CA . GLN A 1 74 ? 12.173 6.603 -19.596 1.00 79.06 74 GLN A CA 1
ATOM 586 C C . GLN A 1 74 ? 13.648 6.276 -19.315 1.00 79.06 74 GLN A C 1
ATOM 588 O O . GLN A 1 74 ? 14.317 7.062 -18.637 1.00 79.06 74 GLN A O 1
ATOM 593 N N . PRO A 1 75 ? 14.155 5.141 -19.826 1.00 76.50 75 PRO A N 1
ATOM 594 C CA . PRO A 1 75 ? 15.533 4.741 -19.602 1.00 76.50 75 PRO A CA 1
ATOM 595 C C . PRO A 1 75 ? 16.494 5.693 -20.320 1.00 76.50 75 PRO A C 1
ATOM 597 O O . PRO A 1 75 ? 16.272 6.093 -21.465 1.00 76.50 75 PRO A O 1
ATOM 600 N N . THR A 1 76 ? 17.581 6.054 -19.645 1.00 74.75 76 THR A N 1
ATOM 601 C CA . THR A 1 76 ? 18.615 6.933 -20.206 1.00 74.75 76 THR A CA 1
ATOM 602 C C . THR A 1 76 ? 19.495 6.152 -21.189 1.00 74.75 76 THR A C 1
ATOM 604 O O . THR A 1 76 ? 19.721 4.956 -21.015 1.00 74.75 76 THR A O 1
ATOM 607 N N . ALA A 1 77 ? 20.082 6.821 -22.190 1.00 66.94 77 ALA A N 1
ATOM 608 C CA . ALA A 1 77 ? 20.948 6.190 -23.201 1.00 66.94 77 ALA A CA 1
ATOM 609 C C . ALA A 1 77 ? 22.137 5.385 -22.622 1.00 66.94 77 ALA A C 1
ATOM 611 O O . ALA A 1 77 ? 22.642 4.465 -23.263 1.00 66.94 77 ALA A O 1
ATOM 612 N N . GLN A 1 78 ? 22.582 5.714 -21.403 1.00 68.44 78 GLN A N 1
ATOM 613 C CA . GLN A 1 78 ? 23.606 4.956 -20.676 1.00 68.44 78 GLN A CA 1
ATOM 614 C C . GLN A 1 78 ? 23.079 3.607 -20.156 1.00 68.44 78 GLN A C 1
ATOM 616 O O . GLN A 1 78 ? 23.810 2.620 -20.155 1.00 68.44 78 GLN A O 1
ATOM 621 N N . GLU A 1 79 ? 21.808 3.539 -19.761 1.00 72.00 79 GLU A N 1
ATOM 622 C CA . GLU A 1 79 ? 21.154 2.330 -19.245 1.00 72.00 79 GLU A CA 1
ATOM 623 C C . GLU A 1 79 ? 20.809 1.355 -20.381 1.00 72.00 79 GLU A C 1
ATOM 625 O O . GLU A 1 79 ? 20.864 0.139 -20.201 1.00 72.00 79 GLU A O 1
ATOM 630 N N . THR A 1 80 ? 20.537 1.874 -21.584 1.00 74.25 80 THR A N 1
ATOM 631 C CA . THR A 1 80 ? 20.277 1.072 -22.791 1.00 74.25 80 THR A CA 1
ATOM 632 C C . THR A 1 80 ? 21.537 0.754 -23.599 1.00 74.25 80 THR A C 1
ATOM 634 O O . THR A 1 80 ? 21.438 0.121 -24.649 1.00 74.25 80 THR A O 1
ATOM 637 N N . PHE A 1 81 ? 22.730 1.148 -23.139 1.00 75.81 81 PHE A N 1
ATOM 638 C CA . PHE A 1 81 ? 23.975 0.977 -23.899 1.00 75.81 81 PHE A CA 1
ATOM 639 C C . PHE A 1 81 ? 24.239 -0.488 -24.277 1.00 75.81 81 PHE A C 1
ATOM 641 O O . PHE A 1 81 ? 24.491 -0.792 -25.439 1.00 75.81 81 PHE A O 1
ATOM 648 N N . LYS A 1 82 ? 24.095 -1.410 -23.316 1.00 78.25 82 LYS A N 1
ATOM 649 C CA . LYS A 1 82 ? 24.294 -2.851 -23.555 1.00 78.25 82 LYS A CA 1
ATOM 650 C C . LYS A 1 82 ? 23.269 -3.436 -24.527 1.00 78.25 82 LYS A C 1
ATOM 652 O O . LYS A 1 82 ? 23.599 -4.318 -25.312 1.00 78.25 82 LYS A O 1
ATOM 657 N N . LEU A 1 83 ? 22.030 -2.942 -24.483 1.00 75.44 83 LEU A N 1
ATOM 658 C CA . LEU A 1 83 ? 20.993 -3.343 -25.431 1.00 75.44 83 LEU A CA 1
ATOM 659 C C . LEU A 1 83 ? 21.363 -2.876 -26.840 1.00 75.44 83 LEU A C 1
ATOM 661 O O . LEU A 1 83 ? 21.324 -3.666 -27.775 1.00 75.44 83 LEU A O 1
ATOM 665 N N . ASN A 1 84 ? 21.792 -1.624 -26.979 1.00 74.88 84 ASN A N 1
ATOM 666 C CA . ASN A 1 84 ? 22.206 -1.060 -28.260 1.00 74.88 84 ASN A CA 1
ATOM 667 C C . ASN A 1 84 ? 23.434 -1.778 -28.840 1.00 74.88 84 ASN A C 1
ATOM 669 O O . ASN A 1 84 ? 23.489 -2.006 -30.047 1.00 74.88 84 ASN A O 1
ATOM 673 N N . GLU A 1 85 ? 24.389 -2.182 -27.999 1.00 78.38 85 GLU A N 1
ATOM 674 C CA . GLU A 1 85 ? 25.537 -2.996 -28.410 1.00 78.38 85 GLU A CA 1
ATOM 675 C C . GLU A 1 85 ? 25.088 -4.352 -28.974 1.00 78.38 85 GLU A C 1
ATOM 677 O O . GLU A 1 85 ? 25.491 -4.732 -30.073 1.00 78.38 85 GLU A O 1
ATOM 682 N N . PHE A 1 86 ? 24.192 -5.045 -28.269 1.00 77.12 86 PHE A N 1
ATOM 683 C CA . PHE A 1 86 ? 23.642 -6.320 -28.721 1.00 77.12 86 PHE A CA 1
ATOM 684 C C . PHE A 1 86 ? 22.831 -6.183 -30.019 1.00 77.12 86 PHE A C 1
ATOM 686 O O . PHE A 1 86 ? 23.022 -6.961 -30.950 1.00 77.12 86 PHE A O 1
ATOM 693 N N . LEU A 1 87 ? 21.977 -5.161 -30.132 1.00 77.00 87 LEU A N 1
ATOM 694 C CA . LEU A 1 87 ? 21.219 -4.879 -31.358 1.00 77.00 87 LEU A CA 1
ATOM 695 C C . LEU A 1 87 ? 22.141 -4.532 -32.534 1.00 77.00 87 LEU A C 1
ATOM 697 O O . LEU A 1 87 ? 21.847 -4.891 -33.672 1.00 77.00 87 LEU A O 1
ATOM 701 N N . SER A 1 88 ? 23.267 -3.866 -32.268 1.00 73.62 88 SER A N 1
ATOM 702 C CA . SER A 1 88 ? 24.297 -3.602 -33.275 1.00 73.62 88 SER A CA 1
ATOM 703 C C . SER A 1 88 ? 24.959 -4.901 -33.741 1.00 73.62 88 SER A C 1
ATOM 705 O O . SER A 1 88 ? 25.079 -5.128 -34.941 1.00 73.62 88 SER A O 1
ATOM 707 N N . GLN A 1 89 ? 25.303 -5.807 -32.819 1.00 76.31 89 GLN A N 1
ATOM 708 C CA . GLN A 1 89 ? 25.843 -7.129 -33.161 1.00 76.31 89 GLN A CA 1
ATOM 709 C C . GLN A 1 89 ? 24.841 -7.976 -33.965 1.00 76.31 89 GLN A C 1
ATOM 711 O O . GLN A 1 89 ? 25.228 -8.632 -34.929 1.00 76.31 89 GLN A O 1
ATOM 716 N N . LEU A 1 90 ? 23.549 -7.924 -33.625 1.00 74.38 90 LEU A N 1
ATOM 717 C CA . LEU A 1 90 ? 22.485 -8.585 -34.390 1.00 74.38 90 LEU A CA 1
ATOM 718 C C . LEU A 1 90 ? 22.317 -7.987 -35.793 1.00 74.38 90 LEU A C 1
ATOM 720 O O . LEU A 1 90 ? 22.158 -8.730 -36.760 1.00 74.38 90 LEU A O 1
ATOM 724 N N . ARG A 1 91 ? 22.427 -6.660 -35.922 1.00 71.88 91 ARG A N 1
ATOM 725 C CA . ARG A 1 91 ? 22.393 -5.965 -37.215 1.00 71.88 91 ARG A CA 1
ATOM 726 C C . ARG A 1 91 ? 23.582 -6.334 -38.100 1.00 71.88 91 ARG A C 1
ATOM 728 O O . ARG A 1 91 ? 23.420 -6.470 -39.305 1.00 71.88 91 ARG A O 1
ATOM 735 N N . VAL A 1 92 ? 24.763 -6.531 -37.511 1.00 74.19 92 VAL A N 1
ATOM 736 C CA . VAL A 1 92 ? 25.953 -7.033 -38.225 1.00 74.19 92 VAL A CA 1
ATOM 737 C C . VAL A 1 92 ? 25.724 -8.455 -38.760 1.00 74.19 92 VAL A C 1
ATOM 739 O O . VAL A 1 92 ? 26.295 -8.816 -39.785 1.00 74.19 92 VAL A O 1
ATOM 742 N N . MET A 1 93 ? 24.856 -9.241 -38.116 1.00 75.50 93 MET A N 1
ATOM 743 C CA . MET A 1 93 ? 24.415 -10.565 -38.576 1.00 75.50 93 MET A CA 1
ATOM 744 C C . MET A 1 93 ? 23.193 -10.523 -39.521 1.00 75.50 93 MET A C 1
ATOM 746 O O . MET A 1 93 ? 22.546 -11.550 -39.706 1.00 75.50 93 MET A O 1
ATOM 750 N N . ASP A 1 94 ? 22.883 -9.363 -40.115 1.00 66.06 94 ASP A N 1
ATOM 751 C CA . ASP A 1 94 ? 21.768 -9.126 -41.055 1.00 66.06 94 ASP A CA 1
ATOM 752 C C . ASP A 1 94 ? 20.356 -9.287 -40.451 1.00 66.06 94 ASP A C 1
ATOM 754 O O . ASP A 1 94 ? 19.360 -9.437 -41.156 1.00 66.06 94 ASP A O 1
ATOM 758 N N . VAL A 1 95 ? 20.235 -9.226 -39.120 1.00 68.00 95 VAL A N 1
ATOM 759 C CA . VAL A 1 95 ? 18.936 -9.208 -38.434 1.00 68.00 95 VAL A CA 1
ATOM 760 C C . VAL A 1 95 ? 18.540 -7.754 -38.167 1.00 68.00 95 VAL A C 1
ATOM 762 O O . VAL A 1 95 ? 19.070 -7.098 -37.267 1.00 68.00 95 VAL A O 1
ATOM 765 N N . GLU A 1 96 ? 17.593 -7.222 -38.941 1.00 57.19 96 GLU A N 1
ATOM 766 C CA . GLU A 1 96 ? 17.059 -5.872 -38.728 1.00 57.19 96 GLU A CA 1
ATOM 767 C C . GLU A 1 96 ? 16.190 -5.803 -37.464 1.00 57.19 96 GLU A C 1
ATOM 769 O O . GLU A 1 96 ? 14.990 -6.072 -37.469 1.00 57.19 96 GLU A O 1
ATOM 774 N N . THR A 1 97 ? 16.792 -5.386 -36.352 1.00 61.25 97 THR A N 1
ATOM 775 C CA . THR A 1 97 ? 16.063 -5.001 -35.138 1.00 61.25 97 THR A CA 1
ATOM 776 C C . THR A 1 97 ? 16.179 -3.494 -34.923 1.00 61.25 97 THR A C 1
ATOM 778 O O . THR A 1 97 ? 17.222 -2.993 -34.493 1.00 61.25 97 THR A O 1
ATOM 781 N N . ASN A 1 98 ? 15.109 -2.755 -35.226 1.00 62.25 98 ASN A N 1
ATOM 782 C CA . ASN A 1 98 ? 14.977 -1.330 -34.905 1.00 62.25 98 ASN A CA 1
ATOM 783 C C . ASN A 1 98 ? 14.246 -1.160 -33.562 1.00 62.25 98 ASN A C 1
ATOM 785 O O . ASN A 1 98 ? 13.091 -0.736 -33.510 1.00 62.25 98 ASN A O 1
ATOM 789 N N . ILE A 1 99 ? 14.896 -1.598 -32.481 1.00 66.88 99 ILE A N 1
ATOM 790 C CA . ILE A 1 99 ? 14.383 -1.459 -31.115 1.00 66.88 99 ILE A CA 1
ATOM 791 C C . ILE A 1 99 ? 14.988 -0.190 -30.521 1.00 66.88 99 ILE A C 1
ATOM 793 O O . ILE A 1 99 ? 16.202 -0.101 -30.363 1.00 66.88 99 ILE A O 1
ATOM 797 N N . ASP A 1 100 ? 14.128 0.773 -30.203 1.00 74.19 100 ASP A N 1
ATOM 798 C CA . ASP A 1 100 ? 14.506 2.031 -29.560 1.00 74.19 100 ASP A CA 1
ATOM 799 C C . ASP A 1 100 ? 14.188 2.022 -28.053 1.00 74.19 100 ASP A C 1
ATOM 801 O O . ASP A 1 100 ? 13.335 1.255 -27.588 1.00 74.19 100 ASP A O 1
ATOM 805 N N . ALA A 1 101 ? 14.858 2.887 -27.287 1.00 72.56 101 ALA A N 1
ATOM 806 C CA . ALA A 1 101 ? 14.660 3.035 -25.845 1.00 72.56 101 ALA A CA 1
ATOM 807 C C . ALA A 1 101 ? 13.194 3.353 -25.485 1.00 72.56 101 ALA A C 1
ATOM 809 O O . ALA A 1 101 ? 12.667 2.822 -24.502 1.00 72.56 101 ALA A O 1
ATOM 810 N N . GLU A 1 102 ? 12.505 4.139 -26.319 1.00 77.25 102 GLU A N 1
ATOM 811 C CA . GLU A 1 102 ? 11.083 4.451 -26.156 1.00 77.25 102 GLU A CA 1
ATOM 812 C C . GLU A 1 102 ? 10.198 3.206 -26.333 1.00 77.25 102 GLU A C 1
ATOM 814 O O . GLU A 1 102 ? 9.297 2.949 -25.533 1.00 77.25 102 GLU A O 1
ATOM 819 N N . GLN A 1 103 ? 10.488 2.372 -27.334 1.00 79.00 103 GLN A N 1
ATOM 820 C CA . GLN A 1 103 ? 9.715 1.154 -27.595 1.00 79.00 103 GLN A CA 1
ATOM 821 C C . GLN A 1 103 ? 9.856 0.134 -26.458 1.00 79.00 103 GLN A C 1
ATOM 823 O O . GLN A 1 103 ? 8.890 -0.549 -26.109 1.00 79.00 103 GLN A O 1
ATOM 828 N N . VAL A 1 104 ? 11.042 0.040 -25.850 1.00 81.44 104 VAL A N 1
ATOM 829 C CA . VAL A 1 104 ? 11.268 -0.797 -24.662 1.00 81.44 104 VAL A CA 1
ATOM 830 C C . VAL A 1 104 ? 10.465 -0.275 -23.471 1.00 81.44 104 VAL A C 1
ATOM 832 O O . VAL A 1 104 ? 9.831 -1.067 -22.772 1.00 81.44 104 VAL A O 1
ATOM 835 N N . TYR A 1 105 ? 10.434 1.044 -23.270 1.00 81.44 105 TYR A N 1
ATOM 836 C CA . TYR A 1 105 ? 9.645 1.676 -22.213 1.00 81.44 105 TYR A CA 1
ATOM 837 C C . TYR A 1 105 ? 8.138 1.428 -22.379 1.00 81.44 105 TYR A C 1
ATOM 839 O O . TYR A 1 105 ? 7.469 1.039 -21.419 1.00 81.44 105 TYR A O 1
ATOM 847 N N . VAL A 1 106 ? 7.604 1.578 -23.594 1.00 84.62 106 VAL A N 1
ATOM 848 C CA . VAL A 1 106 ? 6.185 1.310 -23.887 1.00 84.62 106 VAL A CA 1
ATOM 849 C C . VAL A 1 106 ? 5.846 -0.162 -23.648 1.00 84.62 106 VAL A C 1
ATOM 851 O O . VAL A 1 106 ? 4.880 -0.458 -22.946 1.00 84.62 106 VAL A O 1
ATOM 854 N N . LYS A 1 107 ? 6.683 -1.094 -24.126 1.00 85.94 107 LYS A N 1
ATOM 855 C CA . LYS A 1 107 ? 6.485 -2.531 -23.867 1.00 85.94 107 LYS A CA 1
ATOM 856 C C . LYS A 1 107 ? 6.523 -2.872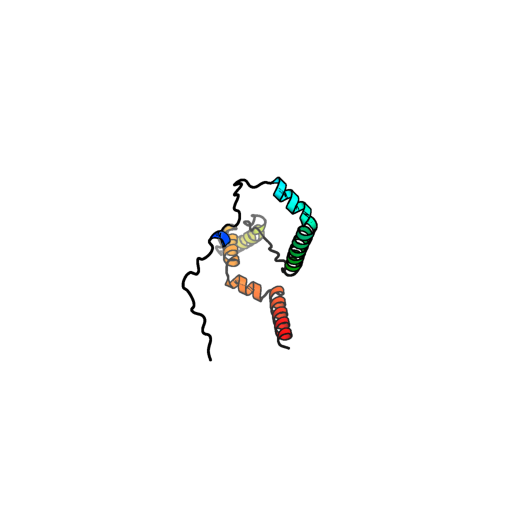 -22.381 1.00 85.94 107 LYS A C 1
ATOM 858 O O . LYS A 1 107 ? 5.741 -3.707 -21.926 1.00 85.94 107 LYS A O 1
ATOM 863 N N . PHE A 1 108 ? 7.414 -2.239 -21.620 1.00 86.19 108 PHE A N 1
ATOM 864 C CA . PHE A 1 108 ? 7.448 -2.392 -20.170 1.00 86.19 108 PHE A CA 1
ATOM 865 C C . PHE A 1 108 ? 6.147 -1.900 -19.528 1.00 86.19 108 PHE A C 1
ATOM 867 O O . PHE A 1 108 ? 5.587 -2.594 -18.683 1.00 86.19 108 PHE A O 1
ATOM 874 N N . LEU A 1 109 ? 5.639 -0.738 -19.944 1.00 86.81 109 LEU A N 1
ATOM 875 C CA . LEU A 1 109 ? 4.406 -0.173 -19.402 1.00 86.81 109 LEU A CA 1
ATOM 876 C C . LEU A 1 109 ? 3.185 -1.055 -1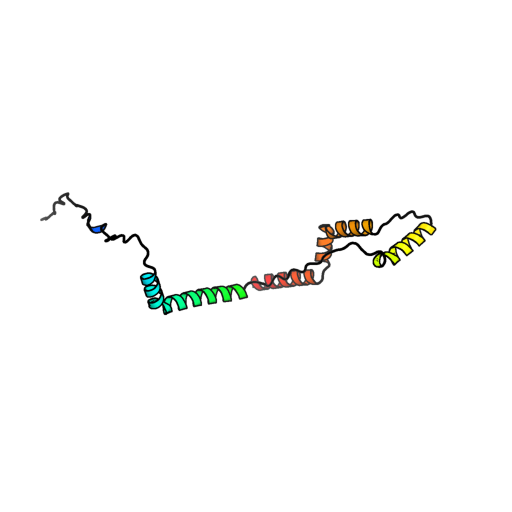9.699 1.00 86.81 109 LEU A C 1
ATOM 878 O O . LEU A 1 109 ? 2.348 -1.252 -18.814 1.00 86.81 109 LEU A O 1
ATOM 882 N N . ASP A 1 110 ? 3.108 -1.620 -20.902 1.00 88.75 110 ASP A N 1
ATOM 883 C CA . ASP A 1 110 ? 2.051 -2.560 -21.289 1.00 88.75 110 ASP A CA 1
ATOM 884 C C . ASP A 1 110 ? 2.118 -3.853 -20.467 1.00 88.75 110 ASP A C 1
ATOM 886 O O . ASP A 1 110 ? 1.103 -4.313 -19.936 1.00 88.75 110 ASP A O 1
ATOM 890 N N . ALA A 1 111 ? 3.318 -4.410 -20.285 1.00 86.62 111 ALA A N 1
ATOM 891 C CA . ALA A 1 111 ? 3.522 -5.586 -19.444 1.00 86.62 111 ALA A CA 1
ATOM 892 C C . ALA A 1 111 ? 3.173 -5.302 -17.973 1.00 86.62 111 ALA A C 1
ATOM 894 O O . ALA A 1 111 ? 2.484 -6.097 -17.336 1.00 86.62 111 ALA A O 1
ATOM 895 N N . TYR A 1 112 ? 3.586 -4.147 -17.447 1.00 84.88 112 TYR A N 1
ATOM 896 C CA . TYR A 1 112 ? 3.313 -3.726 -16.072 1.00 84.88 112 TYR A CA 1
ATOM 897 C C . TYR A 1 112 ? 1.811 -3.559 -15.798 1.00 84.88 112 TYR A C 1
ATOM 899 O O . TYR A 1 112 ? 1.325 -3.929 -14.729 1.00 84.88 112 TYR A O 1
ATOM 907 N N . ARG A 1 113 ? 1.054 -3.027 -16.764 1.00 85.50 113 ARG A N 1
ATOM 908 C CA . ARG A 1 113 ? -0.404 -2.839 -16.658 1.00 85.50 113 ARG A CA 1
ATOM 909 C C . ARG A 1 113 ? -1.209 -4.114 -16.909 1.00 85.50 113 ARG A C 1
ATOM 911 O O . ARG A 1 113 ? -2.408 -4.126 -16.643 1.00 85.50 113 ARG A O 1
ATOM 918 N N . SER A 1 114 ? -0.581 -5.172 -17.415 1.00 91.88 114 SER A N 1
ATOM 919 C CA . SER A 1 114 ? -1.263 -6.429 -17.707 1.00 91.88 114 SER A CA 1
ATOM 920 C C . SER A 1 114 ? -1.728 -7.121 -16.425 1.00 91.88 114 SER A C 1
ATOM 922 O O . SER A 1 114 ? -0.919 -7.541 -15.596 1.00 91.88 114 SER A O 1
ATOM 924 N N . GLN A 1 115 ? -3.043 -7.303 -16.295 1.00 86.06 115 GLN A N 1
ATOM 925 C CA . GLN A 1 115 ? -3.656 -7.988 -15.154 1.00 86.06 115 GLN A CA 1
ATOM 926 C C . GLN A 1 115 ? -3.151 -9.429 -15.010 1.00 86.06 115 GLN A C 1
ATOM 928 O O . GLN A 1 115 ? -2.878 -9.877 -13.901 1.00 86.06 115 GLN A O 1
ATOM 933 N N . LEU A 1 116 ? -2.962 -10.133 -16.129 1.00 88.69 116 LEU A N 1
ATOM 934 C CA . LEU A 1 116 ? -2.457 -11.505 -16.131 1.00 88.69 116 LEU A CA 1
ATOM 935 C C . LEU A 1 116 ? -1.040 -11.582 -15.546 1.00 88.69 116 LEU A C 1
ATOM 937 O O . LEU A 1 116 ? -0.721 -12.498 -14.790 1.00 88.69 116 LEU A O 1
ATOM 941 N N . LEU A 1 117 ? -0.177 -10.624 -15.894 1.00 86.25 117 LEU A N 1
ATOM 942 C CA . LEU A 1 117 ? 1.201 -10.611 -15.410 1.00 86.25 117 LEU A CA 1
ATOM 943 C C . LEU A 1 117 ? 1.264 -10.214 -13.933 1.00 86.25 117 LEU A C 1
ATOM 945 O O . LEU A 1 117 ? 2.029 -10.814 -13.181 1.00 86.25 117 LEU A O 1
ATOM 949 N N . GLN A 1 118 ? 0.416 -9.274 -13.506 1.00 87.94 118 GLN A N 1
ATOM 950 C CA . GLN A 1 118 ? 0.253 -8.928 -12.093 1.00 87.94 118 GLN A CA 1
ATOM 951 C C . GLN A 1 118 ? -0.232 -10.127 -11.276 1.00 87.94 118 GLN A C 1
ATOM 953 O O . GLN A 1 118 ? 0.336 -10.418 -10.230 1.00 87.94 118 GLN A O 1
ATOM 958 N N . GLU A 1 119 ? -1.233 -10.863 -11.759 1.00 86.00 119 GLU A N 1
ATOM 959 C CA . GLU A 1 119 ? -1.748 -12.051 -11.076 1.00 86.00 119 GLU A CA 1
ATOM 960 C C . GLU A 1 119 ? -0.678 -13.141 -10.955 1.00 86.00 119 GLU A C 1
ATOM 962 O O . GLU A 1 119 ? -0.469 -13.686 -9.871 1.00 86.00 119 GLU A O 1
ATOM 967 N N . ASN A 1 120 ? 0.036 -13.432 -12.045 1.00 87.38 120 ASN A N 1
ATOM 968 C CA . ASN A 1 120 ? 1.124 -14.407 -12.022 1.00 87.38 120 ASN A CA 1
ATOM 969 C C . ASN A 1 120 ? 2.254 -13.974 -11.078 1.00 87.38 120 ASN A C 1
ATOM 971 O O . ASN A 1 120 ? 2.741 -14.796 -10.303 1.00 87.38 120 ASN A O 1
ATOM 975 N N . PHE A 1 121 ? 2.623 -12.690 -11.087 1.00 87.00 121 PHE A N 1
ATOM 976 C CA . PHE A 1 121 ? 3.606 -12.137 -10.159 1.00 87.00 121 PHE A CA 1
ATOM 977 C C . PHE A 1 121 ? 3.155 -12.294 -8.702 1.00 87.00 121 PHE A C 1
ATOM 979 O O . PHE A 1 121 ? 3.915 -12.812 -7.883 1.00 87.00 121 PHE A O 1
ATOM 986 N N . LEU A 1 122 ? 1.909 -11.925 -8.388 1.00 86.19 122 LEU A N 1
ATOM 987 C CA . LEU A 1 122 ? 1.346 -12.053 -7.043 1.00 86.19 122 LEU A CA 1
ATOM 988 C C . LEU A 1 122 ? 1.350 -13.512 -6.582 1.00 86.19 122 LEU A C 1
ATOM 990 O O . LEU A 1 122 ? 1.862 -13.793 -5.506 1.00 86.19 122 LEU A O 1
ATOM 994 N N . LYS A 1 123 ? 0.885 -14.455 -7.409 1.00 86.44 123 LYS A N 1
ATOM 995 C CA . LYS A 1 123 ? 0.905 -15.893 -7.078 1.00 86.44 123 LYS A CA 1
ATOM 996 C C . LYS A 1 123 ? 2.318 -16.443 -6.869 1.00 86.44 123 LYS A C 1
ATOM 998 O O . LYS A 1 123 ? 2.521 -17.326 -6.036 1.00 86.44 123 LYS A O 1
ATOM 1003 N N . SER A 1 124 ? 3.289 -15.933 -7.621 1.00 86.25 124 SER A N 1
ATOM 1004 C CA . SER A 1 124 ? 4.693 -16.345 -7.511 1.00 86.25 124 SER A CA 1
ATOM 1005 C C . SER A 1 124 ? 5.433 -15.718 -6.328 1.00 86.25 124 SER A C 1
ATOM 1007 O O . SER A 1 124 ? 6.523 -16.165 -5.992 1.00 86.25 124 SER A O 1
ATOM 1009 N N . SER A 1 125 ? 4.869 -14.681 -5.703 1.00 89.56 125 SER A N 1
ATOM 1010 C CA . SER A 1 125 ? 5.527 -13.963 -4.618 1.00 89.56 125 SER A CA 1
ATOM 1011 C C . SER A 1 125 ? 5.431 -14.733 -3.303 1.00 89.56 125 SER A C 1
ATOM 1013 O O . SER A 1 125 ? 4.333 -15.060 -2.844 1.00 89.56 125 SER A O 1
ATOM 1015 N N . ASP A 1 126 ? 6.574 -14.926 -2.642 1.00 86.88 126 ASP A N 1
ATOM 1016 C CA . ASP A 1 126 ? 6.653 -15.536 -1.309 1.00 86.88 126 ASP A CA 1
ATOM 1017 C C . ASP A 1 126 ? 5.749 -14.826 -0.292 1.00 86.88 126 ASP A C 1
ATOM 1019 O O . ASP A 1 126 ? 5.122 -15.468 0.549 1.00 86.88 126 ASP A O 1
ATOM 1023 N N . TYR A 1 127 ? 5.635 -13.497 -0.395 1.00 84.12 127 TYR A N 1
ATOM 1024 C CA . TYR A 1 127 ? 4.788 -12.696 0.488 1.00 84.12 127 TYR A CA 1
ATOM 1025 C C . TYR A 1 127 ? 3.309 -13.082 0.367 1.00 84.12 127 TYR A C 1
ATOM 1027 O O . TYR A 1 127 ? 2.627 -13.279 1.373 1.00 84.12 127 TYR A O 1
ATOM 1035 N N . PHE A 1 128 ? 2.809 -13.231 -0.862 1.00 85.19 128 PHE A N 1
ATOM 1036 C CA . PHE A 1 128 ? 1.415 -13.596 -1.099 1.00 85.19 128 PHE A CA 1
ATOM 1037 C C . PHE A 1 128 ? 1.128 -15.030 -0.651 1.00 85.19 128 PHE A C 1
ATOM 1039 O O . PHE A 1 128 ? 0.105 -15.282 -0.018 1.00 85.19 128 PHE A O 1
ATOM 1046 N N . GLN A 1 129 ? 2.049 -15.962 -0.903 1.00 87.69 129 GLN A N 1
ATOM 1047 C CA . GLN A 1 129 ? 1.908 -17.347 -0.447 1.00 87.69 129 GLN A CA 1
ATOM 1048 C C . GLN A 1 129 ? 1.875 -17.443 1.084 1.00 87.69 129 GLN A C 1
ATOM 1050 O O . GLN A 1 129 ? 1.054 -18.173 1.641 1.00 87.69 129 GLN A O 1
ATOM 1055 N N . GLN A 1 130 ? 2.715 -16.670 1.778 1.00 87.12 130 GLN A N 1
ATOM 1056 C CA . GLN A 1 130 ? 2.682 -16.582 3.240 1.00 87.12 130 GLN A CA 1
ATOM 1057 C C . GLN A 1 130 ? 1.374 -15.969 3.754 1.00 87.12 130 GLN A C 1
ATOM 1059 O O . GLN A 1 130 ? 0.849 -16.440 4.762 1.00 87.12 130 GLN A O 1
ATOM 1064 N N . LEU A 1 131 ? 0.824 -14.968 3.057 1.00 84.81 131 LEU A N 1
ATOM 1065 C CA . LEU A 1 131 ? -0.449 -14.341 3.418 1.00 84.81 131 LEU A CA 1
ATOM 1066 C C . LEU A 1 131 ? -1.646 -15.287 3.238 1.00 84.81 131 LEU A C 1
ATOM 1068 O O . LEU A 1 131 ? -2.526 -15.332 4.098 1.00 84.81 131 LEU A O 1
ATOM 1072 N N . VAL A 1 132 ? -1.682 -16.062 2.150 1.00 85.06 132 VAL A N 1
ATOM 1073 C CA . VAL A 1 132 ? -2.721 -17.087 1.946 1.00 85.06 132 VAL A CA 1
ATOM 1074 C C . VAL A 1 132 ? -2.622 -18.145 3.041 1.00 85.06 132 VAL A C 1
ATOM 1076 O O . VAL A 1 132 ? -3.610 -18.411 3.720 1.00 85.06 132 VAL A O 1
ATOM 1079 N N . LYS A 1 133 ? -1.417 -18.664 3.304 1.00 84.31 133 LYS A N 1
ATOM 1080 C CA . LYS A 1 133 ? -1.192 -19.676 4.342 1.00 84.31 133 LYS A CA 1
ATOM 1081 C C . LYS A 1 133 ? -1.591 -19.191 5.740 1.00 84.31 133 LYS A C 1
ATOM 1083 O O . LYS A 1 133 ? -2.201 -19.949 6.490 1.00 84.31 133 LYS A O 1
ATOM 1088 N N . SER A 1 134 ? -1.259 -17.949 6.102 1.00 80.38 134 S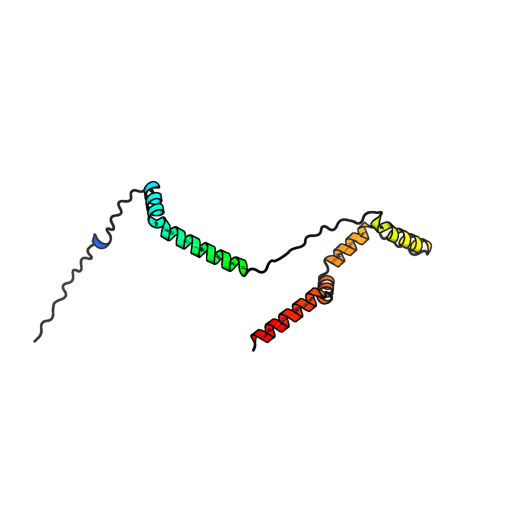ER A N 1
ATOM 1089 C CA . SER A 1 134 ? -1.626 -17.386 7.407 1.00 80.38 134 SER A CA 1
ATOM 1090 C C . SER A 1 134 ? -3.138 -17.184 7.537 1.00 80.38 134 SER A C 1
ATOM 1092 O O . SER A 1 134 ? -3.710 -17.482 8.587 1.00 80.38 134 SER A O 1
ATOM 1094 N N . THR A 1 135 ? -3.797 -16.757 6.458 1.00 82.56 135 THR A N 1
ATOM 1095 C CA . THR A 1 135 ? -5.257 -16.598 6.399 1.00 82.56 135 THR A CA 1
ATOM 1096 C C . THR A 1 135 ? -5.970 -17.945 6.519 1.00 82.56 135 THR A C 1
ATOM 1098 O O . THR A 1 135 ? -6.922 -18.061 7.290 1.00 82.56 135 THR A O 1
ATOM 1101 N N . GLU A 1 136 ? -5.478 -18.977 5.830 1.00 76.94 136 GLU A N 1
ATOM 1102 C CA . GLU A 1 136 ? -5.996 -20.345 5.934 1.00 76.94 136 GLU A CA 1
ATOM 1103 C C . GLU A 1 136 ? -5.841 -20.887 7.363 1.00 76.94 136 GLU A C 1
ATOM 1105 O O . GLU A 1 136 ? -6.823 -21.342 7.951 1.00 76.94 136 GLU A O 1
ATOM 1110 N N . SER A 1 137 ? -4.664 -20.751 7.985 1.00 69.56 137 SER A N 1
ATOM 1111 C CA . SER A 1 137 ? -4.471 -21.179 9.381 1.00 69.56 137 SER A CA 1
ATOM 1112 C C . SER A 1 137 ? -5.368 -20.433 10.375 1.00 69.56 137 SER A C 1
ATOM 1114 O O . SER A 1 137 ? -5.916 -21.052 11.282 1.00 69.56 137 SER A O 1
ATOM 1116 N N . LEU A 1 138 ? -5.581 -19.127 10.174 1.00 73.12 138 LEU A N 1
ATOM 1117 C CA . LEU A 1 138 ? -6.473 -18.318 11.011 1.00 73.12 138 LEU A CA 1
ATOM 1118 C C . LEU A 1 138 ? -7.938 -18.740 10.870 1.00 73.12 138 LEU A C 1
ATOM 1120 O O . LEU A 1 138 ? -8.680 -18.673 11.844 1.00 73.12 138 LEU A O 1
ATOM 1124 N N . SER A 1 139 ? -8.370 -19.154 9.675 1.00 68.62 139 SER A N 1
ATOM 1125 C CA . SER A 1 139 ? -9.741 -19.632 9.458 1.00 68.62 139 SER A CA 1
ATOM 1126 C C . SER A 1 139 ? -10.004 -20.983 10.125 1.00 68.62 139 SER A C 1
ATOM 1128 O O . SER A 1 139 ? -11.058 -21.157 10.729 1.00 68.62 139 SER A O 1
ATOM 1130 N N . LEU A 1 140 ? -9.019 -21.885 10.115 1.00 66.62 140 LEU A N 1
ATOM 1131 C CA . LEU A 1 140 ? -9.118 -23.205 10.745 1.00 66.62 140 LEU A CA 1
ATOM 1132 C C . LEU A 1 140 ? -9.150 -23.127 12.280 1.00 66.62 140 LEU A C 1
ATOM 1134 O O . LEU A 1 140 ? -9.813 -23.937 12.917 1.00 66.62 140 LEU A O 1
ATOM 1138 N N . GLU A 1 141 ? -8.482 -22.136 12.876 1.00 62.41 141 GLU A N 1
ATOM 1139 C CA . GLU A 1 141 ? -8.494 -21.908 14.329 1.00 62.41 141 GLU A CA 1
ATOM 1140 C C . GLU A 1 141 ? -9.809 -21.278 14.828 1.00 62.41 141 GLU A C 1
ATOM 1142 O O . GLU A 1 141 ? -10.130 -21.381 16.006 1.00 62.41 141 GLU A O 1
ATOM 1147 N N . ARG A 1 142 ? -10.605 -20.648 13.949 1.00 60.47 142 ARG A N 1
ATOM 1148 C CA . ARG A 1 142 ? -11.923 -20.088 14.312 1.00 60.47 142 ARG A CA 1
ATOM 1149 C C . ARG A 1 142 ? -13.080 -21.085 14.222 1.00 60.47 142 ARG A C 1
ATOM 1151 O O . ARG A 1 142 ? -14.173 -20.758 14.679 1.00 60.47 142 ARG A O 1
ATOM 1158 N N . GLU A 1 143 ? -12.869 -22.245 13.603 1.00 56.91 143 GLU A N 1
ATOM 1159 C CA . GLU A 1 143 ? -13.881 -23.303 13.461 1.00 56.91 143 GLU A CA 1
ATOM 1160 C C . GLU A 1 143 ? -13.742 -24.432 14.503 1.00 56.91 143 GLU A C 1
ATOM 1162 O O . GLU A 1 143 ? -14.540 -25.372 14.485 1.00 56.91 143 GLU A O 1
ATOM 1167 N N . GLN A 1 144 ? -12.769 -24.341 15.419 1.00 44.56 144 GLN A N 1
ATOM 1168 C CA . GLN A 1 144 ? -12.604 -25.228 16.583 1.00 44.56 144 GLN A CA 1
ATOM 1169 C C . GLN A 1 144 ? -13.011 -24.529 17.881 1.00 44.56 144 GLN A C 1
ATOM 1171 O O . GLN A 1 144 ? -13.525 -25.241 18.774 1.00 44.56 144 GLN A O 1
#

Secondary structure (DSSP, 8-state):
--------S-----GGGG--------S--HHHHHHHHHHTHHHHHHHHHHHHHHHHHHHHHSPP--------PPPPTTTTHHHHHHHHHHHHTT------HHHHHHHHHHHHH-HHHHHHHHHH-HHHHHHHHHHHHHHHHT--